Protein AF-A0A7U8C5A9-F1 (afdb_monomer)

InterPro domains:
  IPR007897 PHB accumulation regulatory [PF05233] (48-87)
  IPR012909 PHA accumulation regulator DNA-binding, N-terminal [PF07879] (2-42)

Sequence (139 aa):
MTLDDVKQLVLNGEAFKVEDSKTGNDLTRNILLQIISEQEAQGHGTLLTNQVLQQLIRFYGDSMQGMMSQYLEQSIASFLEHQDRIRDQMQTMMGAANPLTMMNRIADQNMQMWGMFKPGEGEQPPGAEPTATPEDKTK

Nearest PDB structures (foldseek):
  3gpv-assembly1_A  TM=2.060E-01  e=3.212E+00  [Bacillus thuringiensis] serovar konkukian

Structure (mmCIF, N/CA/C/O backbone):
data_AF-A0A7U8C5A9-F1
#
_entry.id   AF-A0A7U8C5A9-F1
#
loop_
_atom_site.group_PDB
_atom_site.id
_atom_site.type_symbol
_atom_site.label_atom_id
_atom_site.label_alt_id
_atom_site.label_comp_id
_atom_site.label_asym_id
_atom_site.label_entity_id
_atom_site.label_seq_id
_atom_site.pdbx_PDB_ins_code
_atom_site.Cartn_x
_atom_site.Cartn_y
_atom_site.Cartn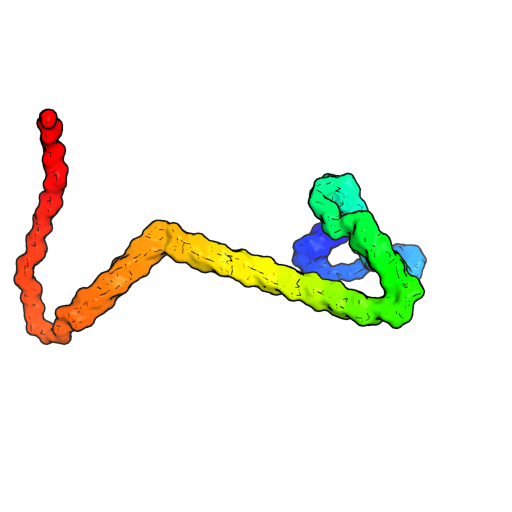_z
_atom_site.occupancy
_atom_site.B_iso_or_equiv
_atom_site.auth_seq_id
_atom_site.auth_comp_id
_atom_site.auth_asym_id
_atom_site.auth_atom_id
_atom_site.pdbx_PDB_model_num
ATOM 1 N N . MET A 1 1 ? -5.839 -19.024 14.600 1.00 71.44 1 MET A N 1
ATOM 2 C CA . MET A 1 1 ? -5.260 -18.192 13.537 1.00 71.44 1 MET A CA 1
ATOM 3 C C . MET A 1 1 ? -4.346 -17.178 14.197 1.00 71.44 1 MET A C 1
ATOM 5 O O . MET A 1 1 ? -4.796 -16.473 15.095 1.00 71.44 1 MET A O 1
ATOM 9 N N . THR A 1 2 ? -3.066 -17.204 13.855 1.00 86.81 2 THR A N 1
ATOM 10 C CA . THR A 1 2 ? -2.032 -16.273 14.317 1.00 86.81 2 THR A CA 1
ATOM 11 C C . THR A 1 2 ? -1.884 -15.110 13.331 1.00 86.81 2 THR A C 1
ATOM 13 O O . THR A 1 2 ? -2.445 -15.153 12.238 1.00 86.81 2 THR A O 1
ATOM 16 N N . LEU A 1 3 ? -1.136 -14.066 13.702 1.00 85.62 3 LEU A N 1
ATOM 17 C CA . LEU A 1 3 ? -0.819 -12.959 12.792 1.00 85.62 3 LEU A CA 1
ATOM 18 C C . LEU A 1 3 ? 0.050 -13.417 11.610 1.00 85.62 3 LEU A C 1
ATOM 20 O O . LEU A 1 3 ? -0.130 -12.921 10.500 1.00 85.62 3 LEU A O 1
ATOM 24 N N . ASP A 1 4 ? 0.929 -14.400 11.829 1.00 87.75 4 ASP A N 1
ATOM 25 C CA . ASP A 1 4 ? 1.731 -14.999 10.760 1.00 87.75 4 ASP A CA 1
ATOM 26 C C . ASP A 1 4 ? 0.842 -15.745 9.755 1.00 87.75 4 ASP A C 1
ATOM 28 O O . ASP A 1 4 ? 0.992 -15.548 8.553 1.00 87.75 4 ASP A O 1
ATOM 32 N N . ASP A 1 5 ? -0.175 -16.478 10.230 1.00 88.69 5 ASP A N 1
ATOM 33 C CA . ASP A 1 5 ? -1.158 -17.129 9.351 1.00 88.69 5 ASP A CA 1
ATOM 34 C C . ASP A 1 5 ? -1.846 -16.091 8.449 1.00 88.69 5 ASP A C 1
ATOM 36 O O . ASP A 1 5 ? -1.985 -16.297 7.246 1.00 88.69 5 ASP A O 1
ATOM 40 N N . VAL A 1 6 ? -2.238 -14.940 9.012 1.00 90.62 6 VAL A N 1
ATOM 41 C CA . VAL A 1 6 ? -2.870 -13.853 8.245 1.00 90.62 6 VAL A CA 1
ATOM 42 C C . VAL A 1 6 ? -1.902 -13.256 7.230 1.00 90.62 6 VAL A C 1
ATOM 44 O O . VAL A 1 6 ? -2.281 -12.997 6.089 1.00 90.62 6 VAL A O 1
ATOM 47 N N . LYS A 1 7 ? -0.639 -13.064 7.616 1.00 89.31 7 LYS A N 1
ATOM 48 C CA . LYS A 1 7 ? 0.410 -12.609 6.704 1.00 89.31 7 LYS A CA 1
ATOM 49 C C . LYS A 1 7 ? 0.571 -13.572 5.525 1.00 89.31 7 LYS A C 1
ATOM 51 O O . LYS A 1 7 ? 0.661 -13.103 4.395 1.00 89.31 7 LYS A O 1
ATOM 56 N N . GLN A 1 8 ? 0.554 -14.886 5.755 1.00 92.12 8 GLN A N 1
ATOM 57 C CA . GLN A 1 8 ? 0.616 -15.867 4.665 1.00 92.12 8 GLN A CA 1
ATOM 58 C C . GLN A 1 8 ? -0.594 -15.762 3.728 1.00 92.12 8 GLN A C 1
ATOM 60 O O . GLN A 1 8 ? -0.411 -15.757 2.515 1.00 92.12 8 GLN A O 1
ATOM 65 N N . LEU A 1 9 ? -1.809 -15.585 4.260 1.00 92.62 9 LEU A N 1
ATOM 66 C CA . LEU A 1 9 ? -3.008 -15.381 3.432 1.00 92.62 9 LEU A CA 1
ATOM 67 C C . LEU A 1 9 ? -2.880 -14.145 2.527 1.00 92.62 9 LEU A C 1
ATOM 69 O O . LEU A 1 9 ? -3.208 -14.214 1.343 1.00 92.62 9 LEU A O 1
ATOM 73 N N . VAL A 1 10 ? -2.345 -13.034 3.056 1.00 91.00 10 VAL A N 1
ATOM 74 C CA . VAL A 1 10 ? -2.065 -11.819 2.267 1.00 91.00 10 VAL A CA 1
ATOM 75 C C . VAL A 1 10 ? -1.053 -12.105 1.155 1.00 91.00 10 VAL A C 1
ATOM 77 O O . VAL A 1 10 ? -1.266 -11.696 0.017 1.00 91.00 10 VAL A O 1
ATOM 80 N N . LEU A 1 11 ? 0.037 -12.815 1.465 1.00 89.38 11 LEU A N 1
ATOM 81 C CA . LEU A 1 11 ? 1.083 -13.148 0.491 1.00 89.38 11 LEU A CA 1
ATOM 82 C C . LEU A 1 11 ? 0.586 -14.093 -0.612 1.00 89.38 11 LEU A C 1
ATOM 84 O O . LEU A 1 11 ? 1.032 -13.982 -1.752 1.00 89.38 11 LEU A O 1
ATOM 88 N N . ASN A 1 12 ? -0.358 -14.976 -0.289 1.00 93.38 12 ASN A N 1
ATOM 89 C CA . ASN A 1 12 ? -0.990 -15.882 -1.245 1.00 93.38 12 ASN A CA 1
ATOM 90 C C . ASN A 1 12 ? -2.090 -15.209 -2.085 1.00 93.38 12 ASN A C 1
ATOM 92 O O . ASN A 1 12 ? -2.594 -15.819 -3.028 1.00 93.38 12 ASN A O 1
ATOM 96 N N . GLY A 1 13 ? -2.486 -13.974 -1.752 1.00 90.62 13 GLY A N 1
ATOM 97 C CA . GLY A 1 13 ? -3.603 -13.285 -2.403 1.00 90.62 13 GLY A CA 1
ATOM 98 C C . GLY A 1 13 ? -4.970 -13.892 -2.070 1.00 90.62 13 GLY A C 1
ATOM 99 O O . GLY A 1 13 ? -5.915 -13.752 -2.847 1.00 90.62 13 GLY A O 1
ATOM 100 N N . GLU A 1 14 ? -5.088 -14.586 -0.938 1.00 92.56 14 GLU A N 1
ATOM 101 C CA . GLU A 1 14 ? -6.334 -15.213 -0.503 1.00 92.56 14 GLU A CA 1
ATOM 102 C C . GLU A 1 14 ? -7.258 -14.188 0.166 1.00 92.56 14 GLU A C 1
ATOM 104 O O . GLU A 1 14 ? -6.830 -13.352 0.963 1.00 92.56 14 GLU A O 1
ATOM 109 N N . ALA A 1 15 ? -8.556 -14.257 -0.136 1.00 90.88 15 ALA A N 1
ATOM 110 C CA . ALA A 1 15 ? -9.547 -13.413 0.521 1.00 90.88 15 ALA A CA 1
ATOM 111 C C . ALA A 1 15 ? -9.812 -13.915 1.947 1.00 90.88 15 ALA A C 1
ATOM 113 O O . ALA A 1 15 ? -10.148 -15.081 2.155 1.00 90.88 15 ALA A O 1
ATOM 114 N N . PHE A 1 16 ? -9.724 -13.021 2.929 1.00 93.25 16 PHE A N 1
ATOM 115 C CA . PHE A 1 16 ? -10.012 -13.334 4.325 1.00 93.25 16 PHE A CA 1
ATOM 116 C C . PHE A 1 16 ? -10.684 -12.157 5.033 1.00 93.25 16 PHE A C 1
ATOM 118 O O . PHE A 1 16 ? -10.688 -11.024 4.551 1.00 93.25 16 PHE A O 1
ATOM 125 N N . LYS A 1 17 ? -11.231 -12.442 6.214 1.00 92.81 17 LYS A N 1
ATOM 126 C CA . LYS A 1 17 ? -11.761 -11.452 7.149 1.00 92.81 17 LYS A CA 1
ATOM 127 C C . LYS A 1 17 ? -11.339 -11.841 8.559 1.00 92.81 17 LYS A C 1
ATOM 129 O O . LYS A 1 17 ? -11.399 -13.017 8.913 1.00 92.81 17 LYS A O 1
ATOM 134 N N . VAL A 1 18 ? -10.913 -10.866 9.355 1.00 93.25 18 VAL A N 1
ATOM 135 C CA . VAL A 1 18 ? -10.594 -11.079 10.769 1.00 93.25 18 VAL A CA 1
ATOM 136 C C . VAL A 1 18 ? -11.690 -10.463 11.619 1.00 93.25 18 VAL A C 1
ATOM 138 O O . VAL A 1 18 ? -11.933 -9.262 11.545 1.00 93.25 18 VAL A O 1
ATOM 141 N N . GLU A 1 19 ? -12.325 -11.281 12.450 1.00 94.31 19 GLU A N 1
ATOM 142 C CA . GLU A 1 19 ? -13.357 -10.840 13.385 1.00 94.31 19 GLU A CA 1
ATOM 143 C C . GLU A 1 19 ? -12.916 -11.079 14.828 1.00 94.31 19 GLU A C 1
ATOM 145 O O . GLU A 1 19 ? -12.303 -12.097 15.163 1.00 94.31 19 GLU A O 1
ATOM 150 N N . ASP A 1 20 ? -13.241 -10.132 15.702 1.00 93.44 20 ASP A N 1
ATOM 151 C CA . ASP A 1 20 ? -13.066 -10.298 17.136 1.00 93.44 20 ASP A CA 1
ATOM 152 C C . ASP A 1 20 ? -14.033 -11.367 17.664 1.00 93.44 20 ASP A C 1
ATOM 154 O O . ASP A 1 20 ? -15.251 -11.214 17.611 1.00 93.44 20 ASP A O 1
ATOM 158 N N . SER A 1 21 ? -13.487 -12.441 18.233 1.00 90.12 21 SER A N 1
ATOM 159 C CA . SER A 1 21 ? -14.274 -13.585 18.722 1.00 90.12 21 SER A CA 1
ATOM 160 C C . SER A 1 21 ? -15.319 -13.268 19.805 1.00 90.12 21 SER A C 1
ATOM 162 O O . SER A 1 21 ? -16.206 -14.084 20.043 1.00 90.12 21 SER A O 1
ATOM 164 N N . LYS A 1 22 ? -15.217 -12.124 20.493 1.00 92.06 22 LYS A N 1
ATOM 165 C CA . LYS A 1 22 ? -16.117 -11.747 21.595 1.00 92.06 22 LYS A CA 1
ATOM 166 C C . LYS A 1 22 ? -17.166 -10.736 21.158 1.00 92.06 22 LYS A C 1
ATOM 168 O O . LYS A 1 22 ? -18.298 -10.783 21.626 1.00 92.06 22 LYS A O 1
ATOM 173 N N . THR A 1 23 ? -16.764 -9.792 20.318 1.00 94.25 23 THR A N 1
ATOM 174 C CA . THR A 1 23 ? -17.577 -8.636 19.925 1.00 94.25 23 THR A CA 1
ATOM 175 C C . THR A 1 23 ? -18.110 -8.740 18.500 1.00 94.25 23 THR A C 1
ATOM 177 O O . THR A 1 23 ? -19.053 -8.033 18.166 1.00 94.25 23 THR A O 1
ATOM 180 N N . GLY A 1 24 ? -17.530 -9.605 17.662 1.00 92.19 24 GLY A N 1
ATOM 181 C CA . GLY A 1 24 ? -17.846 -9.714 16.235 1.00 92.19 24 GLY A CA 1
ATOM 182 C C . GLY A 1 24 ? -17.340 -8.534 15.400 1.00 92.19 24 GLY A C 1
ATOM 183 O O . GLY A 1 24 ? -17.688 -8.415 14.228 1.00 92.19 24 GLY A O 1
ATOM 184 N N . ASN A 1 25 ? -16.540 -7.639 15.987 1.00 95.44 25 ASN A N 1
ATOM 185 C CA . ASN A 1 25 ? -16.014 -6.476 15.285 1.00 95.44 25 ASN A CA 1
ATOM 186 C C . ASN A 1 25 ? -15.035 -6.900 14.190 1.00 95.44 25 ASN A C 1
ATOM 188 O O . ASN A 1 25 ? -14.176 -7.750 14.416 1.00 95.44 25 ASN A O 1
ATOM 192 N N . ASP A 1 26 ? -15.127 -6.258 13.028 1.00 95.06 26 ASP A N 1
ATOM 193 C CA . ASP A 1 26 ? -14.164 -6.453 11.950 1.00 95.06 26 ASP A CA 1
ATOM 194 C C . ASP A 1 26 ? -12.827 -5.793 12.318 1.00 95.06 26 ASP A C 1
ATOM 196 O O . ASP A 1 26 ? -12.714 -4.569 12.430 1.00 95.06 26 ASP A O 1
ATOM 200 N N . LEU A 1 27 ? -11.810 -6.625 12.524 1.00 94.12 27 LEU A N 1
ATOM 201 C CA . LEU A 1 27 ? -10.451 -6.218 12.863 1.00 94.12 27 LEU A CA 1
ATOM 202 C C . LEU A 1 27 ? -9.507 -6.274 11.658 1.00 94.12 27 LEU A C 1
ATOM 204 O O . LEU A 1 27 ? -8.325 -5.964 11.808 1.00 94.12 27 LEU A O 1
ATOM 208 N N . THR A 1 28 ? -9.996 -6.622 10.464 1.00 94.12 28 THR A N 1
ATOM 209 C CA . THR A 1 28 ? -9.173 -6.874 9.268 1.00 94.12 28 THR A CA 1
ATOM 210 C C . THR A 1 28 ? -8.213 -5.719 8.992 1.00 94.12 28 THR A C 1
ATOM 212 O O . THR A 1 28 ? -7.006 -5.921 8.867 1.00 94.12 28 THR A O 1
ATOM 215 N N . ARG A 1 29 ? -8.715 -4.477 8.999 1.00 92.94 29 ARG A N 1
ATOM 216 C CA . ARG A 1 29 ? -7.889 -3.280 8.772 1.00 92.94 29 ARG A CA 1
ATOM 217 C C . ARG A 1 29 ? -6.808 -3.094 9.838 1.00 92.94 29 ARG A C 1
ATOM 219 O O . ARG A 1 29 ? -5.706 -2.661 9.518 1.00 92.94 29 ARG A O 1
ATOM 226 N N . ASN A 1 30 ? -7.128 -3.379 11.098 1.00 93.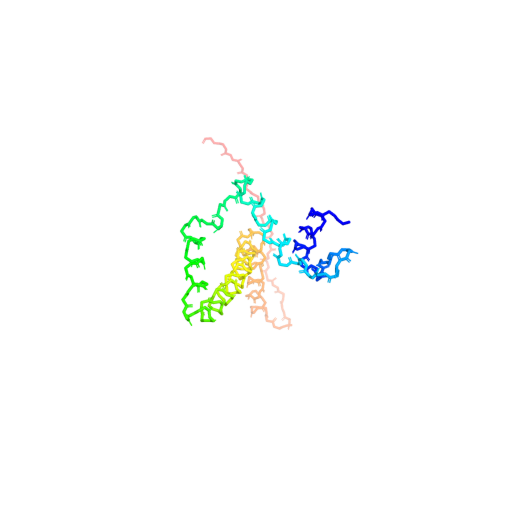56 30 ASN A N 1
ATOM 227 C CA . ASN A 1 30 ? -6.194 -3.207 12.208 1.00 93.56 30 ASN A CA 1
ATOM 228 C C . ASN A 1 30 ? -5.045 -4.221 12.112 1.00 93.56 30 ASN A C 1
ATOM 230 O O . ASN A 1 30 ? -3.882 -3.833 12.185 1.00 93.56 30 ASN A O 1
ATOM 234 N N . ILE A 1 31 ? -5.374 -5.484 11.824 1.00 94.06 31 ILE A N 1
ATOM 235 C CA . ILE A 1 31 ? -4.388 -6.554 11.641 1.00 94.06 31 ILE A CA 1
ATOM 236 C C . ILE A 1 31 ? -3.480 -6.286 10.437 1.00 94.06 31 ILE A C 1
ATOM 238 O O . ILE A 1 31 ? -2.268 -6.446 10.546 1.00 94.06 31 ILE A O 1
ATOM 242 N N . LEU A 1 32 ? -4.023 -5.813 9.311 1.00 93.75 32 LEU A N 1
ATOM 243 C CA . LEU A 1 32 ? -3.211 -5.441 8.145 1.00 93.75 32 LEU A CA 1
ATOM 244 C C . LEU A 1 32 ? -2.198 -4.332 8.472 1.00 93.75 32 LEU A C 1
ATOM 246 O O . LEU A 1 32 ? -1.029 -4.435 8.102 1.00 93.75 32 LEU A O 1
ATOM 250 N N . LEU A 1 33 ? -2.619 -3.292 9.199 1.00 91.94 33 LEU A N 1
ATOM 251 C CA . LEU A 1 33 ? -1.715 -2.225 9.645 1.00 91.94 33 LEU A CA 1
ATOM 252 C C . LEU A 1 33 ? -0.638 -2.749 10.600 1.00 91.94 33 LEU A C 1
ATOM 254 O O . LEU A 1 33 ? 0.516 -2.329 10.503 1.00 91.94 33 LEU A O 1
ATOM 258 N N . GLN A 1 34 ? -0.997 -3.674 11.493 1.00 92.88 34 GLN A N 1
ATOM 259 C CA . GLN A 1 34 ? -0.046 -4.309 12.399 1.00 92.88 34 GLN A CA 1
ATOM 260 C C . GLN A 1 34 ? 1.016 -5.105 11.628 1.00 92.88 34 GLN A 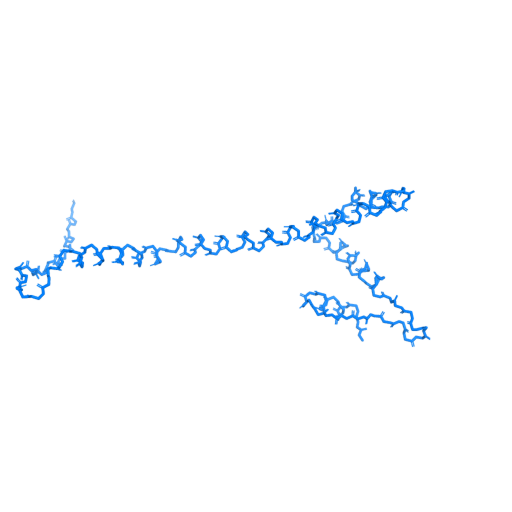C 1
ATOM 262 O O . GLN A 1 34 ? 2.203 -4.903 11.870 1.00 92.88 34 GLN A O 1
ATOM 267 N N . ILE A 1 35 ? 0.610 -5.933 10.657 1.00 90.94 35 ILE A N 1
ATOM 268 C CA . ILE A 1 35 ? 1.534 -6.703 9.806 1.00 90.94 35 ILE A CA 1
ATOM 269 C C . ILE A 1 35 ? 2.528 -5.771 9.101 1.00 90.94 35 ILE A C 1
ATOM 271 O O . ILE A 1 35 ? 3.731 -6.027 9.118 1.00 90.94 35 ILE A O 1
ATOM 275 N N . ILE A 1 36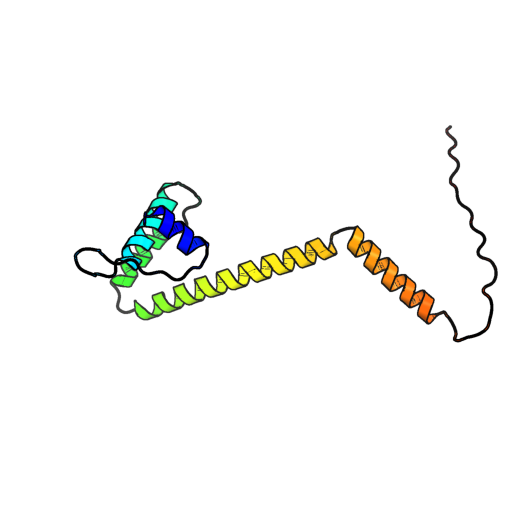 ? 2.044 -4.670 8.513 1.00 89.38 36 ILE A N 1
ATOM 276 C CA . ILE A 1 36 ? 2.909 -3.687 7.843 1.00 89.38 36 ILE A CA 1
ATOM 277 C C . ILE A 1 36 ? 3.898 -3.069 8.841 1.00 89.38 36 ILE A C 1
ATOM 279 O O . ILE A 1 36 ? 5.093 -3.002 8.560 1.00 89.38 36 ILE A O 1
ATOM 283 N N . SER A 1 37 ? 3.424 -2.655 10.019 1.00 88.38 37 SER A N 1
ATOM 284 C CA . SER A 1 37 ? 4.280 -2.066 11.054 1.00 88.38 37 SER A CA 1
ATOM 285 C C . SER A 1 37 ? 5.358 -3.033 11.550 1.00 88.38 37 SER A C 1
ATOM 287 O O . SER A 1 37 ? 6.487 -2.613 11.799 1.00 88.38 37 SER A O 1
ATOM 289 N N . GLU A 1 38 ? 5.030 -4.315 11.714 1.00 89.12 38 GLU A N 1
ATOM 290 C CA . GLU A 1 38 ? 5.992 -5.344 12.119 1.00 89.12 38 GLU A CA 1
ATOM 291 C C . GLU A 1 38 ? 7.034 -5.600 11.024 1.00 89.12 38 GLU A C 1
ATOM 293 O O . GLU A 1 38 ? 8.216 -5.762 11.327 1.00 89.12 38 GLU A O 1
ATOM 298 N N . GLN A 1 39 ? 6.625 -5.579 9.752 1.00 86.38 39 GLN A N 1
ATOM 299 C CA . GLN A 1 39 ? 7.528 -5.761 8.615 1.00 86.38 39 GLN A CA 1
ATOM 300 C C . GLN A 1 39 ? 8.518 -4.592 8.467 1.00 86.38 39 GLN A C 1
ATOM 302 O O . GLN A 1 39 ? 9.707 -4.814 8.239 1.00 86.38 39 GLN A O 1
ATOM 307 N N . GLU A 1 40 ? 8.048 -3.358 8.658 1.00 83.94 40 GLU A N 1
ATOM 308 C CA . GLU A 1 40 ? 8.881 -2.148 8.671 1.00 83.94 40 GLU A CA 1
ATOM 309 C C . GLU A 1 40 ? 9.920 -2.179 9.808 1.00 83.94 40 GLU A C 1
ATOM 311 O O . GLU A 1 40 ? 11.088 -1.840 9.603 1.00 83.94 40 GLU A O 1
ATOM 316 N N . ALA A 1 41 ? 9.538 -2.668 10.996 1.00 82.62 41 ALA A N 1
ATOM 317 C CA . ALA A 1 41 ? 10.446 -2.817 12.137 1.00 82.62 41 ALA A CA 1
ATOM 318 C C . ALA A 1 41 ? 11.566 -3.851 11.899 1.00 82.62 41 ALA A C 1
ATOM 320 O O . ALA A 1 41 ? 12.632 -3.760 12.509 1.00 82.62 41 ALA A O 1
ATOM 321 N N . GLN A 1 42 ? 11.355 -4.812 10.993 1.00 82.44 42 GLN A N 1
ATOM 322 C CA . GLN A 1 42 ? 12.334 -5.843 10.624 1.00 82.44 42 GLN A CA 1
ATOM 323 C C . GLN A 1 42 ? 13.383 -5.353 9.602 1.00 82.44 42 GLN A C 1
ATOM 325 O O . GLN A 1 42 ? 14.212 -6.144 9.151 1.00 82.44 42 GLN A O 1
ATOM 330 N N . GLY A 1 43 ? 13.374 -4.069 9.217 1.00 65.38 43 GLY A N 1
ATOM 331 C CA . GLY A 1 43 ? 14.463 -3.426 8.464 1.00 65.38 43 GLY A CA 1
ATOM 332 C C . GLY A 1 43 ? 14.560 -3.792 6.977 1.00 65.38 43 GLY A C 1
ATOM 333 O O . GLY A 1 43 ? 15.540 -3.440 6.319 1.00 65.38 43 GLY A O 1
ATOM 334 N N . HIS A 1 44 ? 13.560 -4.478 6.424 1.00 60.44 44 HIS A N 1
ATOM 335 C CA . HIS A 1 44 ? 13.509 -4.820 5.003 1.00 60.44 44 HIS A CA 1
ATOM 336 C C . HIS A 1 44 ? 12.996 -3.620 4.202 1.00 60.44 44 HIS A C 1
ATOM 338 O O . HIS A 1 44 ? 11.818 -3.576 3.888 1.00 60.44 44 HIS A O 1
ATOM 344 N N . GLY A 1 45 ? 13.869 -2.648 3.911 1.00 61.38 45 GLY A N 1
ATOM 345 C CA . GLY A 1 45 ? 13.601 -1.537 2.985 1.00 61.38 45 GLY A CA 1
ATOM 346 C C . GLY A 1 45 ? 12.318 -0.755 3.287 1.00 61.38 45 GLY A C 1
ATOM 347 O O . GLY A 1 45 ? 11.254 -1.095 2.790 1.00 61.38 45 GLY A O 1
ATOM 348 N N . THR A 1 46 ? 12.434 0.320 4.066 1.00 68.38 46 THR A N 1
ATOM 349 C CA . THR A 1 46 ? 11.295 1.107 4.559 1.00 68.38 46 THR A CA 1
ATOM 350 C C . THR A 1 46 ? 10.424 1.658 3.424 1.00 68.38 46 THR A C 1
ATOM 352 O O . THR A 1 46 ? 10.788 2.648 2.784 1.00 68.38 46 THR A O 1
ATOM 355 N N . LEU A 1 47 ? 9.265 1.042 3.183 1.00 78.62 47 LEU A N 1
ATOM 356 C CA . LEU A 1 47 ? 8.281 1.491 2.198 1.00 78.62 47 LEU A CA 1
ATOM 357 C C . LEU A 1 47 ? 7.494 2.675 2.770 1.00 78.62 47 LEU A C 1
ATOM 359 O O . LEU A 1 47 ? 7.283 3.686 2.096 1.00 78.62 47 LEU A O 1
ATOM 363 N N . LEU A 1 48 ? 7.134 2.598 4.053 1.00 84.25 48 LEU A N 1
ATOM 364 C CA . LEU A 1 48 ? 6.444 3.660 4.785 1.00 84.25 48 LEU A CA 1
ATOM 365 C C . LEU A 1 48 ? 7.418 4.590 5.513 1.00 84.25 48 LEU A C 1
ATOM 367 O O . LEU A 1 48 ? 7.481 4.641 6.740 1.00 84.25 48 LEU A O 1
ATOM 371 N N . THR A 1 49 ? 8.174 5.376 4.746 1.00 85.62 49 THR A N 1
ATOM 372 C CA . THR A 1 49 ? 9.092 6.372 5.324 1.00 85.62 49 THR A CA 1
ATOM 373 C C . THR A 1 49 ? 8.369 7.379 6.230 1.00 85.62 49 THR A C 1
ATOM 375 O O . THR A 1 49 ? 7.186 7.675 6.050 1.00 85.62 49 THR A O 1
ATOM 378 N N . ASN A 1 50 ? 9.103 7.995 7.168 1.00 85.94 50 ASN A N 1
ATOM 379 C CA . ASN A 1 50 ? 8.566 9.051 8.040 1.00 85.94 50 ASN A CA 1
ATOM 380 C C . ASN A 1 50 ? 7.867 10.174 7.257 1.00 85.94 50 ASN A C 1
ATOM 382 O O . ASN A 1 50 ? 6.827 10.667 7.687 1.00 85.94 50 ASN A O 1
ATOM 386 N N . GLN A 1 51 ? 8.414 10.563 6.100 1.00 85.69 51 GLN A N 1
ATOM 387 C CA . GLN A 1 51 ? 7.793 11.573 5.243 1.00 85.69 51 GLN A CA 1
ATOM 388 C C . GLN A 1 51 ? 6.437 11.094 4.716 1.00 85.69 51 GLN A C 1
ATOM 390 O O . GLN A 1 51 ? 5.461 11.831 4.816 1.00 85.69 51 GLN A O 1
ATOM 395 N N . VAL A 1 52 ? 6.350 9.857 4.217 1.00 85.94 52 VAL A N 1
ATOM 396 C CA . VAL A 1 52 ? 5.091 9.274 3.725 1.00 85.94 52 VAL A CA 1
ATOM 397 C C . VAL A 1 52 ? 4.055 9.198 4.846 1.00 85.94 52 VAL A C 1
ATOM 399 O O . VAL A 1 52 ? 2.935 9.670 4.670 1.00 85.94 52 VAL A O 1
ATOM 402 N N . LEU A 1 53 ? 4.434 8.691 6.022 1.00 87.50 53 LEU A N 1
ATOM 403 C CA . LEU A 1 53 ? 3.538 8.580 7.177 1.00 87.50 53 LEU A CA 1
ATOM 404 C C . LEU A 1 53 ? 2.992 9.941 7.628 1.00 87.50 53 LEU A C 1
ATOM 406 O O . LEU A 1 53 ? 1.793 10.079 7.863 1.00 87.50 53 LEU A O 1
ATOM 410 N N . GLN A 1 54 ? 3.847 10.964 7.707 1.00 86.81 54 GLN A N 1
ATOM 411 C CA . GLN A 1 54 ? 3.421 12.321 8.058 1.00 86.81 54 GLN A CA 1
ATOM 412 C C . GLN A 1 54 ? 2.432 12.892 7.041 1.00 86.81 54 GLN A C 1
ATOM 414 O O . GLN A 1 54 ? 1.443 13.507 7.436 1.00 86.81 54 GLN A O 1
ATOM 419 N N . GLN A 1 55 ? 2.674 12.686 5.744 1.00 82.69 55 GLN A N 1
ATOM 420 C CA . GLN A 1 55 ? 1.752 13.145 4.706 1.00 82.69 55 GLN A CA 1
ATOM 421 C C . GLN A 1 55 ? 0.417 12.401 4.788 1.00 82.69 55 GLN A C 1
ATOM 423 O O . GLN A 1 55 ? -0.625 13.049 4.806 1.00 82.69 55 GLN A O 1
ATOM 428 N N . LEU A 1 56 ? 0.440 11.072 4.955 1.00 83.06 56 LEU A N 1
ATOM 429 C CA . LEU A 1 56 ? -0.768 10.271 5.169 1.00 83.06 56 LEU A CA 1
ATOM 430 C C . LEU A 1 56 ? -1.599 10.818 6.336 1.00 83.06 56 LEU A C 1
ATOM 432 O O . LEU A 1 56 ? -2.790 11.053 6.160 1.00 83.06 56 LEU A O 1
ATOM 436 N N . ILE A 1 57 ? -0.982 11.097 7.490 1.00 83.00 57 ILE A N 1
ATOM 437 C CA . ILE A 1 57 ? -1.675 11.660 8.662 1.00 83.00 57 ILE A CA 1
ATOM 438 C C . ILE A 1 57 ? -2.290 13.033 8.354 1.00 83.00 57 ILE A C 1
ATOM 440 O O . ILE A 1 57 ? -3.439 13.278 8.719 1.00 83.00 57 ILE A O 1
ATOM 444 N N . ARG A 1 58 ? -1.562 13.924 7.666 1.00 81.69 58 ARG A N 1
ATOM 445 C CA . ARG A 1 58 ? -2.071 15.259 7.300 1.00 81.69 58 ARG A CA 1
ATOM 446 C C . ARG A 1 58 ? -3.271 15.175 6.361 1.00 81.69 58 ARG A C 1
ATOM 448 O O . ARG A 1 58 ? -4.222 15.927 6.538 1.00 81.69 58 ARG A O 1
ATOM 455 N N . PHE A 1 59 ? -3.272 14.227 5.425 1.00 74.25 59 PHE A N 1
ATOM 456 C CA . PHE A 1 59 ? -4.382 14.050 4.486 1.00 74.25 59 PHE A CA 1
ATOM 457 C C . PHE A 1 59 ? -5.678 13.570 5.141 1.00 74.25 59 PHE A C 1
ATOM 459 O O . PHE A 1 59 ? -6.749 13.914 4.652 1.00 74.25 59 PHE A O 1
ATOM 466 N N . TYR A 1 60 ? -5.613 12.836 6.256 1.00 69.75 60 TYR A N 1
ATOM 467 C CA . TYR A 1 60 ? -6.810 12.516 7.046 1.00 69.75 60 TYR A CA 1
ATOM 468 C C . TYR A 1 60 ? -7.396 13.740 7.775 1.00 69.75 60 TYR A C 1
ATOM 470 O O . TYR A 1 60 ? -8.535 13.677 8.230 1.00 69.75 60 TYR A O 1
ATOM 478 N N . GLY A 1 61 ? -6.637 14.835 7.902 1.00 66.75 61 GLY A N 1
ATOM 479 C CA . GLY A 1 61 ? -7.076 16.083 8.534 1.00 66.75 61 GLY A CA 1
ATOM 480 C C . GLY A 1 61 ? -7.591 17.154 7.566 1.00 66.75 61 GLY A C 1
ATOM 481 O O . GLY A 1 61 ? -8.217 18.108 8.023 1.00 66.75 61 GLY A O 1
ATOM 482 N N . ASP A 1 62 ? -7.354 17.007 6.259 1.00 69.56 62 ASP A N 1
ATOM 483 C CA . ASP A 1 62 ? -7.763 17.969 5.229 1.00 69.56 62 ASP A CA 1
ATOM 484 C C . ASP A 1 62 ? -8.967 17.468 4.415 1.00 69.56 62 ASP A C 1
ATOM 486 O O . ASP A 1 62 ? -9.146 16.275 4.164 1.00 69.56 62 ASP A O 1
ATOM 490 N N . SER A 1 63 ? -9.784 18.401 3.917 1.00 61.25 63 SER A N 1
ATOM 491 C CA . SER A 1 63 ? -11.015 18.126 3.153 1.00 61.25 63 SER A CA 1
ATOM 492 C C . SER A 1 63 ? -10.802 17.407 1.809 1.00 61.25 63 SER A C 1
ATOM 494 O O . SER A 1 63 ? -11.768 17.039 1.143 1.00 61.25 63 SER A O 1
ATOM 496 N N . MET A 1 64 ? -9.549 17.168 1.408 1.00 64.81 64 MET A N 1
ATOM 497 C CA . MET A 1 64 ? -9.166 16.474 0.172 1.00 64.81 64 MET A CA 1
ATOM 498 C C . MET A 1 64 ? -8.930 14.961 0.345 1.00 64.81 64 MET A C 1
ATOM 500 O O . MET A 1 64 ? -8.464 14.308 -0.593 1.00 64.81 64 MET A O 1
ATOM 504 N N . GLN A 1 65 ? -9.274 14.385 1.504 1.00 67.69 65 GLN A N 1
ATOM 505 C CA . GLN A 1 65 ? -9.078 12.966 1.843 1.00 67.69 65 GLN A CA 1
ATOM 506 C C . GLN A 1 65 ? -9.503 11.990 0.724 1.00 67.69 65 GLN A C 1
ATOM 508 O O . GLN A 1 65 ? -8.786 11.033 0.423 1.00 67.69 65 GLN A O 1
ATOM 513 N N . GLY A 1 66 ? -10.642 12.242 0.067 1.00 69.75 66 GLY A N 1
ATOM 514 C CA . GLY A 1 66 ? -11.171 11.360 -0.981 1.00 69.75 66 GLY A CA 1
ATOM 515 C C . GLY A 1 66 ? -10.320 11.314 -2.256 1.00 69.75 66 GLY A C 1
ATOM 516 O O . GLY A 1 66 ? -10.176 10.255 -2.859 1.00 69.75 66 GLY A O 1
ATOM 517 N N . MET A 1 67 ? -9.711 12.437 -2.645 1.00 75.25 67 MET A N 1
ATOM 518 C CA . MET A 1 67 ? -8.924 12.532 -3.880 1.00 75.25 67 MET A CA 1
ATOM 519 C C . MET A 1 67 ? -7.575 11.819 -3.743 1.00 75.25 67 MET A C 1
ATOM 521 O O . MET A 1 67 ? -7.169 11.076 -4.634 1.00 75.25 67 MET A O 1
ATOM 525 N N . MET A 1 68 ? -6.900 11.999 -2.604 1.00 74.94 68 MET A N 1
ATOM 526 C CA . MET A 1 68 ? -5.613 11.352 -2.338 1.00 74.94 68 MET A CA 1
ATOM 527 C C . MET A 1 68 ? -5.755 9.830 -2.221 1.00 74.94 68 MET A C 1
ATOM 529 O O . MET A 1 68 ? -4.914 9.098 -2.737 1.00 74.94 68 MET A O 1
ATOM 533 N N . SER A 1 69 ? -6.829 9.352 -1.579 1.00 76.62 69 SER A N 1
ATOM 534 C CA . SER A 1 69 ? -7.083 7.913 -1.444 1.00 76.62 69 SER A CA 1
ATOM 535 C C . SER A 1 69 ? -7.204 7.233 -2.808 1.00 76.62 69 SER A C 1
ATOM 537 O O . SER A 1 69 ? -6.560 6.213 -3.035 1.00 76.62 69 SER A O 1
ATOM 539 N N . GLN A 1 70 ? -7.976 7.821 -3.728 1.00 80.44 70 GLN A N 1
ATOM 540 C CA . GLN A 1 70 ? -8.125 7.282 -5.083 1.00 80.44 70 GLN A CA 1
ATOM 541 C C . GLN A 1 70 ? -6.814 7.335 -5.874 1.00 80.44 70 GLN A C 1
ATOM 543 O O . GLN A 1 70 ? -6.494 6.396 -6.597 1.00 80.44 70 GLN A O 1
ATOM 548 N N . TYR A 1 71 ? -6.038 8.413 -5.728 1.00 82.19 71 TYR A N 1
ATOM 549 C CA . TYR A 1 71 ? -4.750 8.537 -6.406 1.00 82.19 71 TYR A CA 1
ATOM 550 C C . TYR A 1 71 ? -3.744 7.478 -5.935 1.00 82.19 71 TYR A C 1
ATOM 552 O O . TYR A 1 71 ? -3.086 6.849 -6.760 1.00 82.19 71 TYR A O 1
ATOM 560 N N . LEU A 1 72 ? -3.640 7.248 -4.622 1.00 81.88 72 LEU A N 1
ATOM 561 C CA . LEU A 1 72 ? -2.732 6.246 -4.065 1.00 81.88 72 LEU A CA 1
ATOM 562 C C . LEU A 1 72 ? -3.103 4.836 -4.544 1.00 81.88 72 LEU A C 1
ATOM 564 O O . LEU A 1 72 ? -2.226 4.094 -4.980 1.00 81.88 72 LEU A O 1
ATOM 568 N N . GLU A 1 73 ? -4.393 4.499 -4.539 1.00 82.38 73 GLU A N 1
ATOM 569 C CA . GLU A 1 73 ? -4.900 3.218 -5.043 1.00 82.38 73 GLU A CA 1
ATOM 570 C C . GLU A 1 73 ? -4.535 3.008 -6.521 1.00 82.38 73 GLU A C 1
ATOM 572 O O . GLU A 1 73 ? -3.937 1.991 -6.876 1.00 82.38 73 GLU A O 1
ATOM 577 N N . GLN A 1 74 ? -4.786 4.012 -7.368 1.00 85.75 74 GLN A N 1
ATOM 578 C CA . GLN A 1 74 ? -4.418 3.967 -8.786 1.00 85.75 74 GLN A CA 1
ATOM 579 C C . GLN A 1 74 ? -2.902 3.876 -8.994 1.00 85.75 74 GLN A C 1
ATOM 581 O O . GLN A 1 74 ? -2.443 3.133 -9.861 1.00 85.75 74 GLN A O 1
ATOM 586 N N . SER A 1 75 ? -2.109 4.601 -8.198 1.00 83.06 75 SER A N 1
ATOM 587 C CA . SER A 1 75 ? -0.647 4.564 -8.299 1.00 83.06 75 SER A CA 1
ATOM 588 C C . SER A 1 75 ? -0.074 3.191 -7.949 1.00 83.06 75 SER A C 1
ATOM 590 O O . SER A 1 75 ? 0.837 2.723 -8.629 1.00 83.06 75 SER A O 1
ATOM 592 N N . ILE A 1 76 ? -0.636 2.522 -6.935 1.00 84.44 76 ILE A N 1
ATOM 593 C CA . ILE A 1 76 ? -0.222 1.178 -6.529 1.00 84.44 76 ILE A CA 1
ATOM 594 C C . ILE A 1 76 ? -0.610 0.180 -7.621 1.00 84.44 76 ILE A C 1
ATOM 596 O O . ILE A 1 76 ? 0.231 -0.611 -8.039 1.00 84.44 76 ILE A O 1
ATOM 600 N N . ALA A 1 77 ? -1.840 0.257 -8.137 1.00 84.50 77 ALA A N 1
ATOM 601 C CA . ALA A 1 77 ? -2.298 -0.605 -9.224 1.00 84.50 77 ALA A CA 1
ATOM 602 C C . ALA A 1 77 ? -1.412 -0.465 -10.476 1.00 84.50 77 ALA A C 1
ATOM 604 O O . ALA A 1 77 ? -0.921 -1.460 -11.007 1.00 84.50 77 ALA A O 1
ATOM 605 N N . SER A 1 78 ? -1.117 0.770 -10.896 1.00 84.50 78 SER A N 1
ATOM 606 C CA . SER A 1 78 ? -0.240 1.033 -12.043 1.00 84.50 78 SER A CA 1
ATOM 607 C C . SER A 1 78 ? 1.201 0.569 -11.808 1.00 84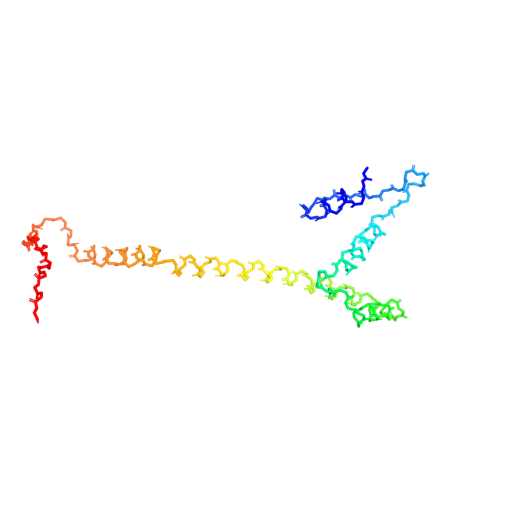.50 78 SER A C 1
ATOM 609 O O . SER A 1 78 ? 1.833 0.057 -12.733 1.00 84.50 78 SER A O 1
ATOM 611 N N . PHE A 1 79 ? 1.732 0.713 -10.590 1.00 82.56 79 PHE A N 1
ATOM 612 C CA . PHE A 1 79 ? 3.060 0.200 -10.252 1.00 82.56 79 PHE A CA 1
ATOM 613 C C . PHE A 1 79 ? 3.126 -1.329 -10.375 1.00 82.56 79 PHE A C 1
ATOM 615 O O . PHE A 1 79 ? 4.069 -1.846 -10.978 1.00 82.56 79 PHE A O 1
ATOM 622 N N . LEU A 1 80 ? 2.112 -2.042 -9.872 1.00 81.56 80 LEU A N 1
ATOM 623 C CA . LEU A 1 80 ? 2.022 -3.501 -9.982 1.00 81.56 80 LEU A CA 1
ATOM 624 C C . LEU A 1 80 ? 1.934 -3.954 -11.448 1.00 81.56 80 LEU A C 1
ATOM 626 O O . LEU A 1 80 ? 2.704 -4.818 -11.863 1.00 81.56 80 LEU A O 1
ATOM 630 N N . GLU A 1 81 ? 1.101 -3.303 -12.267 1.00 83.81 81 GLU A N 1
ATOM 631 C CA . GLU A 1 81 ? 1.034 -3.591 -13.708 1.00 83.81 81 GLU A CA 1
ATOM 632 C C . GLU A 1 81 ? 2.379 -3.383 -14.421 1.00 83.81 81 GLU A C 1
ATOM 634 O O . GLU A 1 81 ? 2.738 -4.129 -15.336 1.00 83.81 81 GLU A O 1
ATOM 639 N N . HIS A 1 82 ? 3.127 -2.343 -14.044 1.00 80.31 82 HIS A N 1
ATOM 640 C CA . HIS A 1 82 ? 4.438 -2.075 -14.627 1.00 80.31 82 HIS A CA 1
ATOM 641 C C . HIS A 1 82 ? 5.478 -3.116 -14.211 1.00 80.31 82 HIS A C 1
ATOM 643 O O . HIS A 1 82 ? 6.300 -3.503 -15.043 1.00 80.31 82 HIS A O 1
ATOM 649 N N . GLN A 1 83 ? 5.444 -3.593 -12.965 1.00 79.31 83 GLN A N 1
ATOM 650 C CA . GLN A 1 83 ? 6.342 -4.646 -12.497 1.00 79.31 83 GLN A CA 1
ATOM 651 C C . GLN A 1 83 ? 6.165 -5.939 -13.307 1.00 79.31 83 GLN A C 1
ATOM 653 O O . GLN A 1 83 ? 7.164 -6.521 -13.741 1.00 79.31 83 GLN A O 1
ATOM 658 N N . ASP A 1 84 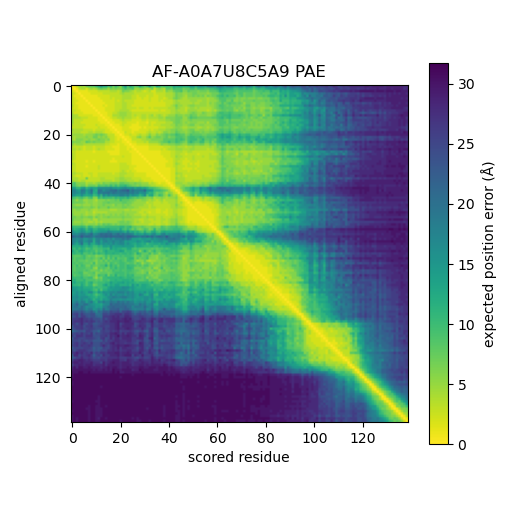? 4.921 -6.345 -13.570 1.00 76.56 84 ASP A N 1
ATOM 659 C CA . ASP A 1 84 ? 4.628 -7.529 -14.386 1.00 76.56 84 ASP A CA 1
ATOM 660 C C . ASP A 1 84 ? 5.114 -7.355 -15.829 1.00 76.56 84 ASP A C 1
ATOM 662 O O . ASP A 1 84 ? 5.818 -8.218 -16.356 1.00 76.56 84 ASP A O 1
ATOM 666 N N . ARG A 1 85 ? 4.875 -6.188 -16.445 1.00 79.06 85 ARG A N 1
ATOM 667 C CA . ARG A 1 85 ? 5.383 -5.900 -17.800 1.00 79.06 85 ARG A CA 1
ATOM 668 C C . ARG A 1 85 ? 6.908 -5.921 -17.878 1.00 79.06 85 ARG A C 1
ATOM 670 O O . ARG A 1 85 ? 7.452 -6.441 -18.850 1.00 79.06 85 ARG A O 1
ATOM 677 N N . ILE A 1 86 ? 7.609 -5.363 -16.889 1.00 79.31 86 ILE A N 1
ATOM 678 C CA . ILE A 1 86 ? 9.081 -5.384 -16.849 1.00 79.31 86 ILE A CA 1
ATOM 679 C C . ILE A 1 86 ? 9.581 -6.824 -16.725 1.00 79.31 86 ILE A C 1
ATOM 681 O O . ILE A 1 86 ? 10.534 -7.202 -17.409 1.00 79.31 86 ILE A O 1
ATOM 685 N N . ARG A 1 87 ? 8.935 -7.641 -15.886 1.00 77.94 87 ARG A N 1
ATOM 686 C CA . ARG A 1 87 ? 9.269 -9.058 -15.730 1.00 77.94 87 ARG A CA 1
ATOM 687 C C . ARG A 1 87 ? 9.065 -9.830 -17.037 1.00 77.94 87 ARG A C 1
ATOM 689 O O . ARG A 1 87 ? 9.964 -10.568 -17.438 1.00 77.94 87 ARG A O 1
ATOM 696 N N . ASP A 1 88 ? 7.955 -9.603 -17.732 1.00 80.06 88 ASP A N 1
ATOM 697 C CA . ASP A 1 88 ? 7.658 -10.226 -19.027 1.00 80.06 88 ASP A CA 1
ATOM 698 C C . ASP A 1 88 ? 8.637 -9.787 -20.122 1.00 80.06 88 ASP A C 1
ATOM 700 O O . ASP A 1 88 ? 9.116 -10.605 -20.915 1.00 80.06 88 ASP A O 1
ATOM 704 N N . GLN A 1 89 ? 8.996 -8.502 -20.152 1.00 77.69 89 GLN A N 1
ATOM 705 C CA . GLN A 1 89 ? 9.993 -7.967 -21.079 1.00 77.69 89 GLN A CA 1
ATOM 706 C C . GLN A 1 89 ? 11.384 -8.537 -20.802 1.00 77.69 89 GLN A C 1
ATOM 708 O O . GLN A 1 89 ? 12.066 -8.946 -21.740 1.00 77.69 89 GLN A O 1
ATOM 713 N N . MET A 1 90 ? 11.791 -8.630 -19.535 1.00 76.50 90 MET A N 1
ATOM 714 C CA . MET A 1 90 ? 13.049 -9.262 -19.132 1.00 76.50 90 MET A CA 1
ATOM 715 C C . MET A 1 90 ? 13.074 -10.744 -19.506 1.00 76.50 90 MET A C 1
ATOM 717 O O . MET A 1 90 ? 14.067 -11.198 -20.063 1.00 76.50 90 MET A O 1
ATOM 721 N N . GLN A 1 91 ? 11.984 -11.486 -19.288 1.00 73.88 91 GLN A N 1
ATOM 722 C CA . GLN A 1 91 ? 11.868 -12.887 -19.700 1.00 73.88 91 GLN A CA 1
ATOM 723 C C . GLN A 1 91 ? 11.943 -13.038 -21.225 1.00 73.88 91 GLN A C 1
ATOM 725 O O . GLN A 1 91 ? 12.613 -13.937 -21.728 1.00 73.88 91 GLN A O 1
ATOM 730 N N . THR A 1 92 ? 11.304 -12.137 -21.971 1.00 73.81 92 THR A N 1
ATOM 731 C CA . THR A 1 92 ? 11.356 -12.110 -23.440 1.00 73.81 92 THR A CA 1
ATOM 732 C C . THR A 1 92 ? 12.764 -11.785 -23.937 1.00 73.81 92 THR A C 1
ATOM 734 O O . THR A 1 92 ? 13.256 -12.409 -24.875 1.00 73.81 92 THR A O 1
ATOM 737 N N . MET A 1 93 ? 13.445 -10.840 -23.288 1.00 71.69 93 MET A N 1
ATOM 738 C CA . MET A 1 93 ? 14.789 -10.404 -23.654 1.00 71.69 93 MET A CA 1
ATOM 739 C C . MET A 1 93 ? 15.854 -11.428 -23.248 1.00 71.69 93 MET A C 1
ATOM 741 O O . MET A 1 93 ? 16.741 -11.693 -24.046 1.00 71.69 93 MET A O 1
ATOM 745 N N . MET A 1 94 ? 15.743 -12.083 -22.086 1.00 68.12 94 MET A N 1
ATOM 746 C CA . MET A 1 94 ? 16.570 -13.244 -21.719 1.00 68.12 94 MET A CA 1
ATOM 747 C C . MET A 1 94 ? 16.284 -14.448 -22.618 1.00 68.12 94 MET A C 1
ATOM 749 O O . MET A 1 94 ? 17.210 -15.131 -23.046 1.00 68.12 94 MET A O 1
ATOM 753 N N . GLY A 1 95 ? 15.016 -14.677 -22.962 1.00 62.97 95 GLY A N 1
ATOM 754 C CA . GLY A 1 95 ? 14.610 -15.675 -23.944 1.00 62.97 95 GLY A CA 1
ATOM 755 C C . GLY A 1 95 ? 15.188 -15.400 -25.333 1.00 62.97 95 GLY A C 1
ATOM 756 O O . GLY A 1 95 ? 15.509 -16.346 -26.040 1.00 62.97 95 GLY A O 1
ATOM 757 N N . ALA A 1 96 ? 15.389 -14.137 -25.711 1.00 60.44 96 ALA A N 1
ATOM 758 C CA . ALA A 1 96 ? 16.062 -13.734 -26.948 1.00 60.44 96 ALA A CA 1
ATOM 759 C C . ALA A 1 96 ? 17.600 -13.677 -26.827 1.00 60.44 96 ALA A C 1
ATOM 761 O O . ALA A 1 96 ? 18.292 -13.835 -27.830 1.00 60.44 96 ALA A O 1
ATOM 762 N N . ALA A 1 97 ? 18.136 -13.465 -25.622 1.00 61.62 97 ALA A N 1
ATOM 763 C CA . ALA A 1 97 ? 19.568 -13.403 -25.330 1.00 61.62 97 ALA A CA 1
ATOM 764 C C . ALA A 1 97 ? 20.190 -14.780 -25.053 1.00 61.62 97 ALA A C 1
ATOM 766 O O . ALA A 1 97 ? 21.412 -14.887 -24.951 1.00 61.62 97 ALA A O 1
ATOM 767 N N . ASN A 1 98 ? 19.381 -15.838 -24.936 1.00 66.88 98 ASN A N 1
ATOM 768 C CA . ASN A 1 98 ? 19.890 -17.191 -24.786 1.00 66.88 98 ASN A CA 1
ATOM 769 C C . ASN A 1 98 ? 20.571 -17.617 -26.111 1.00 66.88 98 ASN A C 1
ATOM 771 O O . ASN A 1 98 ? 19.912 -17.670 -27.150 1.00 66.88 98 ASN A O 1
ATOM 775 N N . PRO A 1 99 ? 21.874 -17.947 -26.135 1.00 66.00 99 PRO A N 1
ATOM 776 C CA . PRO A 1 99 ? 22.596 -18.232 -27.383 1.00 66.00 99 PRO A CA 1
ATOM 777 C C . PRO A 1 99 ? 21.955 -19.350 -28.221 1.00 66.00 99 PRO A C 1
ATOM 779 O O . PRO A 1 99 ? 21.993 -19.318 -29.448 1.00 66.00 99 PRO A O 1
ATOM 782 N N . LEU A 1 100 ? 21.302 -20.306 -27.553 1.00 75.81 100 LEU A N 1
ATOM 783 C CA . LEU A 1 100 ? 20.536 -21.390 -28.170 1.00 75.81 100 LEU A CA 1
ATOM 784 C C . LEU A 1 100 ? 19.285 -20.912 -28.922 1.00 75.81 100 LEU A C 1
ATOM 786 O O . LEU A 1 100 ? 19.008 -21.412 -30.008 1.00 75.81 100 LEU A O 1
ATOM 790 N N . THR A 1 101 ? 18.528 -19.950 -28.390 1.00 75.75 101 THR A N 1
ATOM 791 C CA . THR A 1 101 ? 17.330 -19.427 -29.070 1.00 75.75 101 THR A CA 1
ATOM 792 C C . THR A 1 101 ? 17.706 -18.514 -30.233 1.00 75.75 101 THR A C 1
ATOM 794 O O . THR A 1 101 ? 17.051 -18.558 -31.273 1.00 75.75 101 THR A O 1
ATOM 797 N N . MET A 1 102 ? 18.803 -17.759 -30.109 1.00 78.50 102 MET A N 1
ATOM 798 C CA . MET A 1 102 ? 19.392 -17.003 -31.219 1.00 78.50 102 MET A CA 1
ATOM 799 C C . MET A 1 102 ? 19.864 -17.940 -32.345 1.00 78.50 102 MET A C 1
ATOM 801 O O . MET A 1 102 ? 19.561 -17.695 -33.512 1.00 78.50 102 MET A O 1
ATOM 805 N N . MET A 1 103 ? 20.540 -19.045 -32.002 1.00 77.69 103 MET A N 1
ATOM 806 C CA . MET A 1 103 ? 20.984 -20.062 -32.964 1.00 77.69 103 MET A CA 1
ATOM 807 C C . MET A 1 103 ? 19.800 -20.725 -33.679 1.00 77.69 103 MET A C 1
ATOM 809 O O . MET A 1 103 ? 19.822 -20.833 -34.903 1.00 77.69 103 MET A O 1
ATOM 813 N N . ASN A 1 104 ? 18.746 -21.101 -32.943 1.00 78.31 104 ASN A N 1
ATOM 814 C CA . ASN A 1 104 ? 17.521 -21.653 -33.533 1.00 78.31 104 ASN A CA 1
ATOM 815 C C . ASN A 1 104 ? 16.878 -20.662 -34.516 1.00 78.31 104 ASN A C 1
ATOM 817 O O . ASN A 1 104 ? 16.532 -21.040 -35.630 1.00 78.31 104 ASN A O 1
ATOM 821 N N . ARG A 1 105 ? 16.819 -19.370 -34.167 1.00 78.44 105 ARG A N 1
ATOM 822 C CA . ARG A 1 105 ? 16.270 -18.326 -35.045 1.00 78.44 105 ARG A CA 1
ATOM 823 C C . ARG A 1 105 ? 17.076 -18.145 -36.336 1.00 78.44 105 ARG A C 1
ATOM 825 O O . ARG A 1 105 ? 16.487 -17.963 -37.399 1.00 78.44 105 ARG A O 1
ATOM 832 N N . ILE A 1 106 ? 18.408 -18.195 -36.251 1.00 83.38 106 ILE A N 1
ATOM 833 C CA . ILE A 1 106 ? 19.299 -18.117 -37.420 1.00 83.38 106 ILE A CA 1
ATOM 834 C C . ILE A 1 106 ? 19.150 -19.374 -38.285 1.00 83.38 106 ILE A C 1
ATOM 836 O O . ILE A 1 106 ? 19.084 -19.266 -39.508 1.00 83.38 106 ILE A O 1
ATOM 840 N N . ALA A 1 107 ? 19.061 -20.555 -37.668 1.00 82.75 107 ALA A N 1
ATOM 841 C CA . ALA A 1 107 ? 18.860 -21.817 -38.372 1.00 82.75 107 ALA A CA 1
ATOM 842 C C . ALA A 1 107 ? 17.525 -21.844 -39.135 1.00 82.75 107 ALA A C 1
ATOM 844 O O . ALA A 1 107 ? 17.514 -22.218 -40.308 1.00 82.75 107 ALA A O 1
ATOM 845 N N . ASP A 1 108 ? 16.434 -21.378 -38.520 1.00 82.38 108 ASP A N 1
ATOM 846 C CA . ASP A 1 108 ? 15.112 -21.279 -39.151 1.00 82.38 108 ASP A CA 1
ATOM 847 C C . ASP A 1 108 ? 15.096 -20.270 -40.305 1.00 82.38 108 ASP A C 1
ATOM 849 O O . ASP A 1 108 ? 14.579 -20.560 -41.386 1.00 82.38 108 ASP A O 1
ATOM 853 N N . GLN A 1 109 ? 15.692 -19.090 -40.102 1.00 83.19 109 GLN A N 1
ATOM 854 C CA . GLN A 1 109 ? 15.795 -18.064 -41.141 1.00 83.19 109 GLN A CA 1
ATOM 855 C C . GLN A 1 109 ? 16.638 -18.554 -42.323 1.00 83.19 109 GLN A C 1
ATOM 857 O O . GLN A 1 109 ? 16.280 -18.325 -43.478 1.00 83.19 109 GLN A O 1
ATOM 862 N N . ASN A 1 110 ? 17.728 -19.272 -42.045 1.00 79.38 110 ASN A N 1
ATOM 863 C CA . ASN A 1 110 ? 18.546 -19.896 -43.071 1.00 79.38 110 ASN A CA 1
ATOM 864 C C . ASN A 1 110 ? 17.721 -20.952 -43.822 1.00 79.38 110 ASN A C 1
ATOM 866 O O . ASN A 1 110 ? 17.558 -20.835 -45.032 1.00 79.38 110 ASN A O 1
ATOM 870 N N . MET A 1 111 ? 17.107 -21.922 -43.132 1.00 82.88 111 MET A N 1
ATOM 871 C CA . MET A 1 111 ? 16.292 -22.969 -43.769 1.00 82.88 111 MET A CA 1
ATOM 872 C C . MET A 1 111 ? 15.189 -22.414 -44.682 1.00 82.88 111 MET A C 1
ATOM 874 O O . MET A 1 111 ? 14.956 -22.977 -45.749 1.00 82.88 111 MET A O 1
ATOM 878 N N . GLN A 1 112 ? 14.546 -21.303 -44.312 1.00 80.75 112 GLN A N 1
ATOM 879 C CA . GLN A 1 112 ? 13.541 -20.645 -45.156 1.00 80.75 112 GLN A CA 1
ATOM 880 C C . GLN A 1 112 ? 14.140 -20.018 -46.420 1.00 80.75 112 GLN A C 1
ATOM 882 O O . GLN A 1 112 ? 13.535 -20.113 -47.486 1.00 80.75 112 GLN A O 1
ATOM 887 N N . MET A 1 113 ? 15.340 -19.436 -46.336 1.00 79.88 113 MET A N 1
ATOM 888 C CA . MET A 1 113 ? 16.069 -18.948 -47.511 1.00 79.88 113 MET A CA 1
ATOM 889 C C . MET A 1 113 ? 16.438 -20.111 -48.441 1.00 79.88 113 MET A C 1
ATOM 891 O O . MET A 1 113 ? 16.146 -20.053 -49.630 1.00 79.88 113 MET A O 1
ATOM 895 N N . TRP A 1 114 ? 16.974 -21.216 -47.912 1.00 74.88 114 TRP A N 1
ATOM 896 C CA . TRP A 1 114 ? 17.257 -22.423 -48.707 1.00 74.88 114 TRP A CA 1
ATOM 897 C C . TRP A 1 114 ? 15.985 -23.051 -49.298 1.00 74.88 114 TRP A C 1
ATOM 899 O O . TRP A 1 114 ? 16.013 -23.551 -50.419 1.00 74.88 114 TRP A O 1
ATOM 909 N N . GLY A 1 115 ? 14.862 -22.989 -48.576 1.00 72.25 115 GLY A N 1
ATOM 910 C CA . GLY A 1 115 ? 13.549 -23.438 -49.043 1.00 72.25 115 GLY A CA 1
ATOM 911 C C . GLY A 1 115 ? 12.971 -22.570 -50.162 1.00 72.25 115 GLY A C 1
ATOM 912 O O . GLY A 1 115 ? 12.351 -23.103 -51.075 1.00 72.25 115 GLY A O 1
ATOM 913 N N . MET A 1 116 ? 13.228 -21.259 -50.143 1.00 68.38 116 MET A N 1
ATOM 914 C CA . MET A 1 116 ? 12.833 -20.322 -51.204 1.00 68.38 116 MET A CA 1
ATOM 915 C C . MET A 1 116 ? 13.648 -20.516 -52.493 1.00 68.38 116 MET A C 1
ATOM 917 O O . MET A 1 116 ? 13.153 -20.238 -53.582 1.00 68.38 116 MET A O 1
ATOM 921 N N . PHE A 1 117 ? 14.874 -21.035 -52.375 1.00 65.69 117 PHE A N 1
ATOM 922 C CA . PHE A 1 117 ? 15.728 -21.421 -53.503 1.00 65.69 117 PHE A CA 1
ATOM 923 C C . PHE A 1 117 ? 15.582 -22.890 -53.914 1.00 65.69 117 PHE A C 1
ATOM 925 O O . PHE A 1 117 ? 16.250 -23.316 -54.856 1.00 65.69 117 PHE A O 1
ATOM 932 N N . LYS A 1 118 ? 14.714 -23.668 -53.252 1.00 56.38 118 LYS A N 1
ATOM 933 C CA . LYS A 1 118 ? 14.399 -25.035 -53.664 1.00 56.38 118 LYS A CA 1
ATOM 934 C C . LYS A 1 118 ? 13.270 -24.974 -54.701 1.00 56.38 118 LYS A C 1
ATOM 936 O O . LYS A 1 118 ? 12.128 -24.706 -54.323 1.00 56.38 118 LYS A O 1
ATOM 941 N N . PRO A 1 119 ? 13.551 -25.188 -55.999 1.00 45.19 119 PRO A N 1
ATOM 942 C CA . PRO A 1 119 ? 12.505 -25.219 -57.007 1.00 45.19 119 PRO A CA 1
ATOM 943 C C . PRO A 1 119 ? 11.618 -26.438 -56.742 1.00 45.19 119 PRO A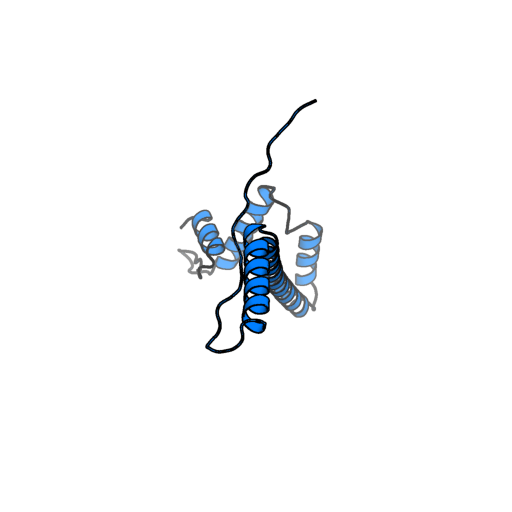 C 1
ATOM 945 O O . PRO A 1 119 ? 12.085 -27.456 -56.219 1.00 45.19 119 PRO A O 1
ATOM 948 N N . GLY A 1 120 ? 10.335 -26.320 -57.082 1.00 54.41 120 GLY A N 1
ATOM 949 C CA . GLY A 1 120 ? 9.405 -27.443 -57.062 1.00 54.41 120 GLY A CA 1
ATOM 950 C C . GLY A 1 120 ? 9.960 -28.640 -57.835 1.00 54.41 120 GLY A C 1
ATOM 951 O O . GLY A 1 120 ? 10.607 -28.470 -58.861 1.00 54.41 120 GLY A O 1
ATOM 952 N N . GLU A 1 121 ? 9.727 -29.820 -57.263 1.00 50.81 121 GLU A N 1
ATOM 953 C CA . GLU A 1 121 ? 9.773 -31.155 -57.867 1.00 50.81 121 GLU A CA 1
ATOM 954 C C . GLU A 1 121 ? 10.579 -31.315 -59.167 1.00 50.81 121 GLU A C 1
ATOM 956 O O . GLU A 1 121 ? 10.092 -31.060 -60.263 1.00 50.81 121 GLU A O 1
ATOM 961 N N . GLY A 1 122 ? 11.774 -31.893 -59.015 1.00 47.53 122 GLY A N 1
ATOM 962 C CA . GLY A 1 122 ? 12.473 -32.591 -60.089 1.00 47.53 122 GLY A CA 1
ATOM 963 C C . GLY A 1 122 ? 13.728 -31.890 -60.580 1.00 47.53 122 GLY A C 1
ATOM 964 O O . GLY A 1 122 ? 13.717 -31.358 -61.669 1.00 47.53 122 GLY A O 1
ATOM 965 N N . GLU A 1 123 ? 14.814 -31.926 -59.806 1.00 41.22 123 GLU A N 1
ATOM 966 C CA . GLU A 1 123 ? 16.163 -32.224 -60.314 1.00 41.22 123 GLU A CA 1
ATOM 967 C C . GLU A 1 123 ? 17.181 -32.234 -59.163 1.00 41.22 123 GLU A C 1
ATOM 969 O O . GLU A 1 123 ? 17.060 -31.541 -58.153 1.00 41.22 123 GLU A O 1
ATOM 974 N N . GLN A 1 124 ? 18.142 -33.140 -59.285 1.00 38.03 124 GLN A N 1
ATOM 975 C CA . GLN A 1 124 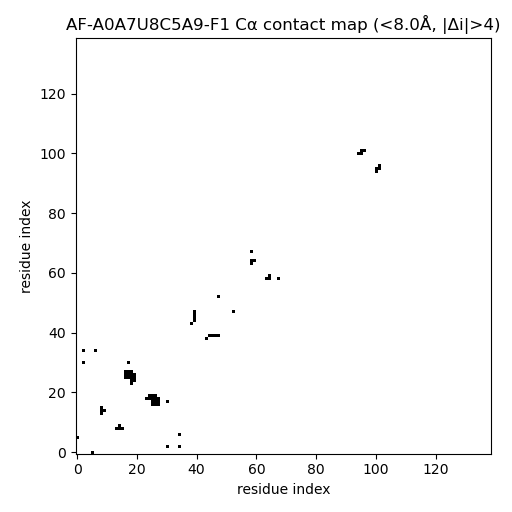? 19.123 -33.538 -58.280 1.00 38.03 124 GLN A CA 1
ATOM 976 C C . GLN A 1 124 ? 20.160 -32.424 -58.026 1.00 38.03 124 GLN A C 1
ATOM 978 O O . GLN A 1 124 ? 20.629 -31.823 -58.992 1.00 38.03 124 GLN A O 1
ATOM 983 N N . PRO A 1 125 ? 20.578 -32.137 -56.774 1.00 45.22 125 PRO A N 1
ATOM 984 C CA . PRO A 1 125 ? 21.610 -31.131 -56.540 1.00 45.22 125 PRO A CA 1
ATOM 985 C C . PRO A 1 125 ? 22.994 -31.699 -56.908 1.00 45.22 125 PRO A C 1
ATOM 987 O O . PRO A 1 125 ? 23.294 -32.839 -56.536 1.00 45.22 125 PRO A O 1
ATOM 990 N N . PRO A 1 126 ? 23.867 -30.944 -57.602 1.00 44.25 126 PRO A N 1
ATOM 991 C CA . PRO A 1 126 ? 25.223 -31.390 -57.854 1.00 44.25 126 PRO A CA 1
ATOM 992 C C . PRO A 1 126 ? 26.087 -31.113 -56.619 1.00 44.25 126 PRO A C 1
ATOM 994 O O . PRO A 1 1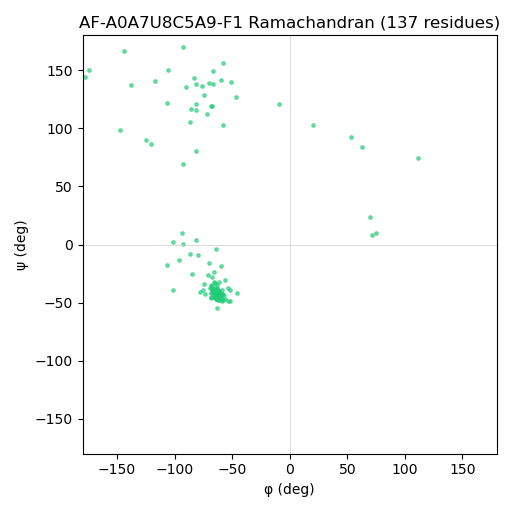26 ? 26.234 -29.973 -56.191 1.00 44.25 126 PRO A O 1
ATOM 997 N N . GLY A 1 127 ? 26.671 -32.181 -56.076 1.00 50.62 127 GLY A N 1
ATOM 998 C CA . GLY A 1 127 ? 27.952 -32.148 -55.371 1.00 50.62 127 GLY A CA 1
ATOM 999 C C . GLY A 1 127 ? 28.021 -31.304 -54.099 1.00 50.62 127 GLY A C 1
ATOM 1000 O O . GLY A 1 127 ? 28.575 -30.210 -54.105 1.00 50.62 127 GLY A O 1
ATOM 1001 N N . ALA A 1 128 ? 27.592 -31.878 -52.980 1.00 42.22 128 ALA A N 1
ATOM 1002 C CA . ALA A 1 128 ? 28.138 -31.517 -51.677 1.00 42.22 128 ALA A CA 1
ATOM 1003 C C . ALA A 1 128 ? 28.739 -32.780 -51.049 1.00 42.22 128 ALA A C 1
ATOM 1005 O O . ALA A 1 128 ? 28.060 -33.508 -50.328 1.00 42.22 128 ALA A O 1
ATOM 1006 N N . GLU A 1 129 ? 30.002 -33.066 -51.373 1.00 34.81 129 GLU A N 1
ATOM 1007 C CA . GLU A 1 129 ? 30.820 -33.946 -50.536 1.00 34.81 129 GLU A CA 1
ATOM 1008 C C . GLU A 1 129 ? 31.428 -33.139 -49.375 1.00 34.81 129 GLU A C 1
ATOM 1010 O O . GLU A 1 129 ? 31.763 -31.963 -49.549 1.00 34.81 129 GLU A O 1
ATOM 1015 N N . PRO A 1 130 ? 31.544 -33.744 -48.180 1.00 52.00 130 PRO A N 1
ATOM 1016 C CA . PRO A 1 130 ? 31.923 -33.055 -46.960 1.00 52.00 130 PRO A CA 1
ATOM 1017 C C . PRO A 1 130 ? 33.443 -33.083 -46.772 1.00 52.00 130 PRO A C 1
ATOM 1019 O O . PRO A 1 130 ? 34.063 -34.140 -46.855 1.00 52.00 130 PRO A O 1
ATOM 1022 N N . THR A 1 131 ? 34.049 -31.958 -46.405 1.00 31.88 131 THR A N 1
ATOM 1023 C CA . THR A 1 131 ? 35.403 -31.955 -45.835 1.00 31.88 131 THR A CA 1
ATOM 1024 C C . THR A 1 131 ? 35.412 -31.250 -44.481 1.00 31.88 131 THR A C 1
ATOM 1026 O O . THR A 1 131 ? 35.626 -30.049 -44.359 1.00 31.88 131 THR A O 1
ATOM 1029 N N . ALA A 1 132 ? 35.186 -32.053 -43.434 1.00 41.97 132 ALA A N 1
ATOM 1030 C CA . ALA A 1 132 ? 35.902 -31.910 -42.164 1.00 41.97 132 ALA A CA 1
ATOM 1031 C C . ALA A 1 132 ? 37.409 -32.098 -42.464 1.00 41.97 132 ALA A C 1
ATOM 1033 O O . ALA A 1 132 ? 37.752 -32.920 -43.309 1.00 41.97 132 ALA A O 1
ATOM 1034 N N . THR A 1 133 ? 38.386 -31.392 -41.891 1.00 35.84 133 THR A N 1
ATOM 1035 C CA . THR A 1 133 ? 38.723 -31.189 -40.467 1.00 35.84 133 THR A CA 1
ATOM 1036 C C . THR A 1 133 ? 39.875 -30.157 -40.422 1.00 35.84 133 THR A C 1
ATOM 1038 O O . THR A 1 133 ? 40.671 -30.155 -41.363 1.00 35.84 133 THR A O 1
ATOM 1041 N N . PRO A 1 134 ? 40.054 -29.312 -39.386 1.00 45.31 134 PRO A N 1
ATOM 1042 C CA . PRO A 1 134 ? 41.295 -28.554 -39.240 1.00 45.31 134 PRO A CA 1
ATOM 1043 C C . PRO A 1 134 ? 42.372 -29.445 -38.593 1.00 45.31 134 PRO A C 1
ATOM 1045 O O . PRO A 1 134 ? 42.218 -29.866 -37.449 1.00 45.31 134 PRO A O 1
ATOM 1048 N N . GLU A 1 135 ? 43.454 -29.744 -39.317 1.00 40.03 135 GLU A N 1
ATOM 1049 C CA . GLU A 1 135 ? 44.670 -30.321 -38.731 1.00 40.03 135 GLU A CA 1
ATOM 1050 C C . GLU A 1 135 ? 45.577 -29.207 -38.186 1.00 40.03 135 GLU A C 1
ATOM 1052 O O . GLU A 1 135 ? 46.084 -28.353 -38.914 1.00 40.03 135 GLU A O 1
ATOM 1057 N N . ASP A 1 136 ? 45.754 -29.264 -36.869 1.00 46.56 136 ASP A N 1
ATOM 1058 C CA . ASP A 1 136 ? 46.814 -28.680 -36.052 1.00 46.56 136 ASP A CA 1
ATOM 1059 C C . ASP A 1 136 ? 48.214 -28.930 -36.633 1.00 46.56 136 ASP A C 1
ATOM 1061 O O . ASP A 1 136 ? 48.568 -30.089 -36.843 1.00 46.56 136 ASP A O 1
ATOM 1065 N N . LYS A 1 137 ? 49.019 -27.865 -36.816 1.00 40.19 137 LYS A N 1
ATOM 1066 C CA . LYS A 1 137 ? 50.492 -27.910 -36.704 1.00 40.19 137 LYS A CA 1
ATOM 1067 C C . LYS A 1 137 ? 51.056 -26.594 -36.167 1.00 40.19 137 LYS A C 1
ATOM 1069 O O . LYS A 1 137 ? 51.276 -25.628 -36.891 1.00 40.19 137 LYS A O 1
ATOM 1074 N N . THR A 1 138 ? 51.327 -26.618 -34.870 1.00 45.78 138 THR A N 1
ATOM 1075 C CA . THR A 1 138 ? 52.575 -26.165 -34.231 1.00 45.78 138 THR A CA 1
ATOM 1076 C C . THR A 1 138 ? 53.720 -25.832 -35.209 1.00 45.78 138 THR A C 1
ATOM 1078 O O . THR A 1 138 ? 54.197 -26.725 -35.911 1.00 45.78 138 THR A O 1
ATOM 1081 N N . LYS A 1 139 ? 54.226 -24.589 -35.181 1.00 41.06 139 LYS A N 1
ATOM 1082 C CA . LYS A 1 139 ? 55.647 -24.254 -34.949 1.00 41.06 139 LYS A CA 1
ATOM 1083 C C . LYS A 1 139 ? 55.850 -22.746 -34.794 1.00 41.06 139 LYS A C 1
ATOM 1085 O O . LYS A 1 139 ? 55.294 -21.993 -35.618 1.00 41.06 139 LYS A O 1
#

Mean predicted aligned error: 16.21 Å

Radius of gyration: 31.01 Å; Cα contacts (8 Å, |Δi|>4): 37; chains: 1; bounding box: 74×52×82 Å

pLDDT: mean 75.66, std 16.3, range [31.88, 95.44]

Secondary structure (DSSP, 8-state):
--HHHHHHHHHTT-----B-TTT--B-HHHHHHHHHHHHHHTTS--SS-HHHHHHHHHHTTSTTHHHHHHHHHHHHHHHHHHHHHHHHHHHHHHHHHSHHHHHHHHHHHHHHHHHHTS-SS--PPP-------------

Foldseek 3Di:
DDLVVVVVCVVVVHDDWDADPPPRDTCPVVSVVVVLVVVCVVVPDRPCDPVNVVVLVVLVVDPCVVVVVVVVVVVVVVVVVVVVVVVVVVVVVVCCVPVVNVVVVVVVVVVVVVVVVDDPDDDDDPDDDDDDDDDDDDD

Solvent-accessible surface area (backbone atoms only — not comparable to full-atom values): 8646 Å² total; per-residue (Å²): 137,55,74,66,56,52,51,50,36,59,76,71,69,52,90,82,82,40,60,40,93,88,78,64,46,82,39,43,71,59,53,53,52,48,54,51,54,55,48,50,73,68,66,68,68,73,82,77,36,71,69,55,50,52,51,55,58,51,38,76,75,41,97,58,41,70,62,54,54,54,49,51,54,51,50,53,52,52,49,54,56,47,52,53,51,51,51,53,50,49,52,51,49,50,54,56,65,33,69,67,50,44,49,50,52,51,51,53,55,46,51,51,54,56,52,74,71,50,74,80,86,88,80,83,85,84,81,85,80,87,80,86,78,89,82,87,74,92,131

Organism: Neptuniibacter caesariensis (NCBI:txid207954)